Protein AF-A0A7X8BST2-F1 (afdb_monomer_lite)

pLDDT: mean 76.61, std 16.01, range [47.25, 97.75]

Sequence (90 aa):
MKATVGFFMLVCMLTFAAGCGATRSSGEGRTADKIIGLWEVKAIHNSNESGYMETSPGMFKMIFPNGMFINFISTDEGAIITVDGTYKLK

Structure (mmCIF, N/CA/C/O backbone):
data_AF-A0A7X8BST2-F1
#
_entry.id   AF-A0A7X8BST2-F1
#
loop_
_atom_site.group_PDB
_atom_site.id
_atom_site.type_symbol
_atom_site.label_atom_id
_atom_site.label_alt_id
_atom_site.label_comp_id
_atom_site.label_asym_id
_atom_site.label_entity_id
_atom_site.label_seq_id
_atom_site.pdbx_PDB_ins_code
_atom_site.Cartn_x
_atom_site.Cartn_y
_atom_site.Cartn_z
_atom_site.occupancy
_atom_site.B_iso_or_equiv
_atom_site.auth_seq_id
_atom_site.auth_comp_id
_atom_site.auth_asym_id
_atom_site.auth_atom_id
_atom_site.pdbx_PDB_model_num
ATOM 1 N N . MET A 1 1 ? -46.116 -16.039 39.954 1.00 55.81 1 MET A N 1
ATOM 2 C CA . MET A 1 1 ? -46.096 -15.943 38.474 1.00 55.81 1 MET A CA 1
ATOM 3 C C . MET A 1 1 ? -46.145 -14.505 37.943 1.00 55.81 1 MET A C 1
ATOM 5 O O . MET A 1 1 ? -45.474 -14.242 36.962 1.00 55.81 1 MET A O 1
ATOM 9 N N . LYS A 1 2 ? -46.854 -13.547 38.569 1.00 55.12 2 LYS A N 1
ATOM 10 C CA . LYS A 1 2 ? -46.855 -12.137 38.107 1.00 55.12 2 LYS A CA 1
ATOM 11 C C . LYS A 1 2 ? -45.514 -11.403 38.315 1.00 55.12 2 LYS A C 1
ATOM 13 O O . LYS A 1 2 ? -45.094 -10.648 37.450 1.00 55.12 2 LYS A O 1
ATOM 18 N N . ALA A 1 3 ? -44.811 -11.677 39.419 1.00 63.28 3 ALA A N 1
ATOM 19 C CA . ALA A 1 3 ? -43.522 -11.043 39.726 1.00 63.28 3 ALA A CA 1
ATOM 20 C C . ALA A 1 3 ? -42.363 -11.528 38.830 1.00 63.28 3 ALA A C 1
ATOM 22 O O . ALA A 1 3 ? -41.482 -10.750 38.481 1.00 63.28 3 ALA A O 1
ATOM 23 N N . THR A 1 4 ? -42.384 -12.797 38.406 1.00 68.75 4 THR A N 1
ATOM 24 C CA . THR A 1 4 ? -41.343 -13.388 37.549 1.00 68.75 4 THR A CA 1
ATOM 25 C C . THR A 1 4 ? -41.358 -12.830 36.127 1.00 68.75 4 THR A C 1
ATOM 27 O O . THR A 1 4 ? -40.298 -12.663 35.533 1.00 68.75 4 THR A O 1
ATOM 30 N N . VAL A 1 5 ? -42.536 -12.476 35.602 1.00 73.56 5 VAL A N 1
ATOM 31 C CA . VAL A 1 5 ? -42.671 -11.833 34.282 1.00 73.56 5 VAL A CA 1
ATOM 32 C C . VAL A 1 5 ? -42.125 -10.403 34.306 1.00 73.56 5 VAL A C 1
ATOM 34 O O . VAL A 1 5 ? -41.410 -10.004 33.390 1.00 73.56 5 VAL A O 1
ATOM 37 N N . GLY A 1 6 ? -42.396 -9.651 35.380 1.00 74.56 6 GLY A N 1
ATOM 38 C CA . GLY A 1 6 ? -41.859 -8.296 35.550 1.00 74.56 6 GLY A CA 1
ATOM 39 C C . GLY A 1 6 ? -40.333 -8.276 35.655 1.00 74.56 6 GLY A C 1
ATOM 40 O O . GLY A 1 6 ? -39.682 -7.441 35.033 1.00 74.56 6 GLY A O 1
ATOM 41 N N . PHE A 1 7 ? -39.759 -9.243 36.375 1.00 78.50 7 PHE A N 1
ATOM 42 C CA . PHE A 1 7 ? -38.309 -9.387 36.498 1.00 78.50 7 PHE A CA 1
ATOM 43 C C . PHE A 1 7 ? -37.637 -9.685 35.148 1.00 78.50 7 PHE A C 1
ATOM 45 O O . PHE A 1 7 ? -36.640 -9.054 34.804 1.00 78.50 7 PHE A O 1
ATOM 52 N N . PHE A 1 8 ? -38.217 -10.581 34.343 1.00 79.50 8 PHE A N 1
ATOM 53 C CA . PHE A 1 8 ? -37.692 -10.892 33.010 1.00 79.50 8 PHE A CA 1
ATOM 54 C C . PHE A 1 8 ? -37.750 -9.694 32.054 1.00 79.50 8 PHE A C 1
ATOM 56 O O . PHE A 1 8 ? -36.787 -9.445 31.330 1.00 79.50 8 PHE A O 1
ATOM 63 N N . MET A 1 9 ? -38.833 -8.910 32.084 1.00 79.88 9 MET A N 1
ATOM 64 C CA . MET A 1 9 ? -38.912 -7.675 31.295 1.00 79.88 9 MET A CA 1
ATOM 65 C C . MET A 1 9 ? -37.840 -6.658 31.702 1.00 79.88 9 MET A C 1
ATOM 67 O O . MET A 1 9 ? -37.220 -6.052 30.830 1.00 79.88 9 MET A O 1
ATOM 71 N N . LEU A 1 10 ? -37.595 -6.492 33.004 1.00 80.62 10 LEU A N 1
ATOM 72 C CA . LEU A 1 10 ? -36.595 -5.551 33.512 1.00 80.62 10 LEU A CA 1
ATOM 73 C C . LEU A 1 10 ? -35.179 -5.919 33.036 1.00 80.62 10 LEU A C 1
ATOM 75 O O . LEU A 1 10 ? -34.430 -5.054 32.585 1.00 80.62 10 LEU A O 1
ATOM 79 N N . VAL A 1 11 ? -34.830 -7.208 33.080 1.00 80.94 11 VAL A N 1
ATOM 80 C CA . VAL A 1 11 ? -33.527 -7.712 32.611 1.00 80.94 11 VAL A CA 1
ATOM 81 C C . VAL A 1 11 ? -33.372 -7.536 31.093 1.00 80.94 11 VAL A C 1
ATOM 83 O O . VAL A 1 11 ? -32.307 -7.121 30.626 1.00 80.94 11 VAL A O 1
ATOM 86 N N . CYS A 1 12 ? -34.432 -7.762 30.312 1.00 77.06 12 CYS A N 1
ATOM 87 C CA . CYS A 1 12 ? -34.422 -7.492 28.869 1.00 77.06 12 CYS A CA 1
ATOM 88 C C . CYS A 1 12 ? -34.237 -6.000 28.548 1.00 77.06 12 CYS A C 1
ATOM 90 O O . CYS A 1 12 ? -33.498 -5.660 27.627 1.00 77.06 12 CYS A O 1
ATOM 92 N N . MET A 1 13 ? -34.850 -5.092 29.314 1.00 76.62 13 MET A N 1
ATOM 93 C CA . MET A 1 13 ? -34.656 -3.649 29.107 1.00 76.62 13 MET A CA 1
ATOM 94 C C . MET A 1 13 ? -33.237 -3.196 29.470 1.00 76.62 13 MET A C 1
ATOM 96 O O . MET A 1 13 ? -32.651 -2.385 28.755 1.00 76.62 13 MET A O 1
ATOM 100 N N . LEU A 1 14 ? -32.655 -3.746 30.540 1.00 75.81 14 LEU A N 1
ATOM 101 C CA . LEU A 1 14 ? -31.280 -3.440 30.948 1.00 75.81 14 LEU A CA 1
ATOM 102 C C . LEU A 1 14 ? -30.248 -3.926 29.922 1.00 75.81 14 LEU A C 1
ATOM 104 O O . LEU A 1 14 ? -29.293 -3.210 29.626 1.00 75.81 14 LEU A O 1
ATOM 108 N N . THR A 1 15 ? -30.453 -5.107 29.337 1.00 68.81 15 THR A N 1
ATOM 109 C CA . THR A 1 15 ? -29.565 -5.646 28.291 1.00 68.81 15 THR A CA 1
ATOM 110 C C . THR A 1 15 ? -29.693 -4.889 26.967 1.00 68.81 15 THR A C 1
ATOM 112 O O . THR A 1 15 ? -28.679 -4.663 26.309 1.00 68.81 15 THR A O 1
ATOM 115 N N . PHE A 1 16 ? -30.884 -4.392 26.614 1.00 64.62 16 PHE A N 1
ATOM 116 C CA . PHE A 1 16 ? -31.057 -3.483 25.472 1.00 64.62 16 PHE A CA 1
ATOM 117 C C . PHE A 1 16 ? -30.398 -2.113 25.693 1.00 64.62 16 PHE A C 1
ATOM 119 O O . PHE A 1 16 ? -29.809 -1.561 24.765 1.00 64.62 16 PHE A O 1
ATOM 126 N N . ALA A 1 17 ? -30.454 -1.570 26.914 1.00 64.94 17 ALA A N 1
ATOM 127 C CA . ALA A 1 17 ? -29.823 -0.291 27.241 1.00 64.94 17 ALA A CA 1
ATOM 128 C C . ALA A 1 17 ? -28.286 -0.387 27.302 1.00 64.94 17 ALA A C 1
ATOM 130 O O . ALA A 1 17 ? -27.596 0.528 26.855 1.00 64.94 17 ALA A O 1
ATOM 131 N N . ALA A 1 18 ? -27.743 -1.500 27.806 1.00 62.88 18 ALA A N 1
ATOM 132 C CA . ALA A 1 18 ? -26.299 -1.739 27.873 1.00 62.88 18 ALA A CA 1
ATOM 133 C C . ALA A 1 18 ? -25.691 -2.228 26.540 1.00 62.88 18 ALA A C 1
ATOM 135 O O . ALA A 1 18 ? -24.488 -2.092 26.328 1.00 62.88 18 ALA A O 1
ATOM 136 N N . GLY A 1 19 ? -26.508 -2.778 25.632 1.00 54.47 19 GLY A N 1
ATOM 137 C CA . GLY A 1 19 ? -26.081 -3.315 24.334 1.00 54.47 19 GLY A CA 1
ATOM 138 C C . GLY A 1 19 ? -25.878 -2.276 23.226 1.00 54.47 19 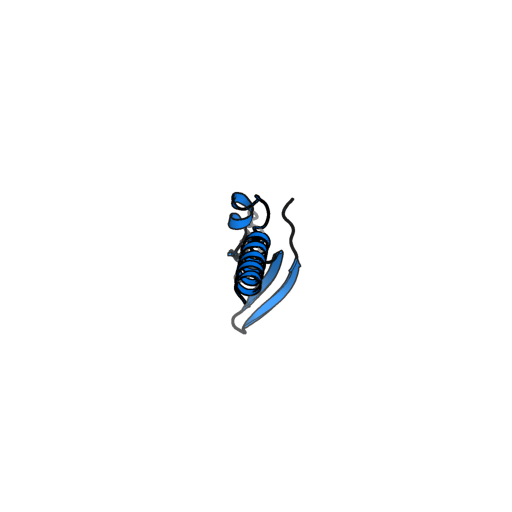GLY A C 1
ATOM 139 O O . GLY A 1 19 ? -25.278 -2.587 22.202 1.00 54.47 19 GLY A O 1
ATOM 140 N N . CYS A 1 20 ? -26.295 -1.023 23.429 1.00 58.28 20 CYS A N 1
ATOM 141 C CA . CYS A 1 20 ? -26.019 0.087 22.507 1.00 58.28 20 CYS A CA 1
ATOM 142 C C . CYS A 1 20 ? -24.624 0.701 22.723 1.00 58.28 20 CYS A C 1
ATOM 144 O O . CYS A 1 20 ? -24.417 1.900 22.539 1.00 58.28 20 CYS A O 1
ATOM 146 N N . GLY A 1 21 ? -23.634 -0.120 23.068 1.00 54.56 21 GLY A N 1
ATOM 147 C CA . GLY A 1 21 ? -22.228 0.196 22.854 1.00 54.56 21 GLY A CA 1
ATOM 148 C C . GLY A 1 21 ? -21.914 0.077 21.369 1.00 54.56 21 GLY A C 1
ATOM 149 O O . GLY A 1 21 ? -21.169 -0.809 20.963 1.00 54.56 21 GLY A O 1
ATOM 150 N N . ALA A 1 22 ? -22.514 0.936 20.540 1.00 51.47 22 ALA A N 1
ATOM 151 C CA . ALA A 1 22 ? -22.036 1.119 19.185 1.00 51.47 22 ALA A CA 1
ATOM 152 C C . ALA A 1 22 ? -20.560 1.497 19.309 1.00 51.47 22 ALA A C 1
ATOM 154 O O . ALA A 1 22 ? -20.237 2.569 19.826 1.00 51.47 22 ALA A O 1
ATOM 155 N N . THR A 1 23 ? -19.672 0.611 18.865 1.00 57.09 23 THR A N 1
ATOM 156 C CA . THR A 1 23 ? -18.265 0.909 18.622 1.00 57.09 23 THR A CA 1
ATOM 157 C C . THR A 1 23 ? -18.211 1.936 17.492 1.00 57.09 23 THR A C 1
ATOM 159 O O . THR A 1 23 ? -17.861 1.639 16.357 1.00 57.09 23 THR A O 1
ATOM 162 N N . ARG A 1 24 ? -18.648 3.166 17.759 1.00 52.34 24 ARG A N 1
ATOM 163 C CA . ARG A 1 24 ? -18.362 4.298 16.898 1.00 52.34 24 ARG A CA 1
ATOM 164 C C . ARG A 1 24 ? -16.939 4.672 17.236 1.00 52.34 24 ARG A C 1
ATOM 166 O O . ARG A 1 24 ? -16.688 5.314 18.254 1.00 52.34 24 ARG A O 1
ATOM 173 N N . SER A 1 25 ? -16.029 4.192 16.393 1.00 54.09 25 SER A N 1
ATOM 174 C CA . SER A 1 25 ? -14.682 4.727 16.278 1.00 54.09 25 SER A CA 1
ATOM 175 C C . SER A 1 25 ? -14.777 6.246 16.388 1.00 54.09 25 SER A C 1
ATOM 177 O O . SER A 1 25 ? -15.478 6.903 15.614 1.00 54.09 25 SER 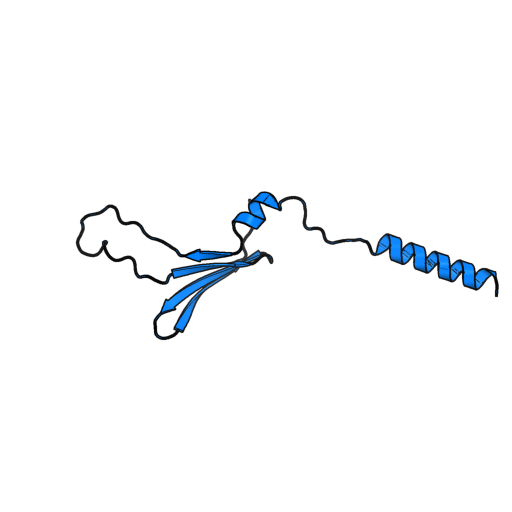A O 1
ATOM 179 N N . SER A 1 26 ? -14.152 6.762 17.433 1.00 48.53 26 SER A N 1
ATOM 180 C CA . SER A 1 26 ? -13.934 8.170 17.716 1.00 48.53 26 SER A CA 1
ATOM 181 C C . SER A 1 26 ? -13.780 9.006 16.442 1.00 48.53 26 SER A C 1
ATOM 183 O O . SER A 1 26 ? -12.832 8.814 15.696 1.00 48.53 26 SER A O 1
ATOM 185 N N . GLY A 1 27 ? -14.727 9.915 16.200 1.00 47.25 27 GLY A N 1
ATOM 186 C CA . GLY A 1 27 ? -14.498 11.341 15.916 1.00 47.25 27 GLY A CA 1
ATOM 187 C C . GLY A 1 27 ? -13.476 11.833 14.872 1.00 47.25 27 GLY A C 1
ATOM 188 O O . GLY A 1 27 ? -13.332 13.045 14.774 1.00 47.25 27 GLY A O 1
ATOM 189 N N . GLU A 1 28 ? -12.805 10.994 14.081 1.00 52.75 28 GLU A N 1
ATOM 190 C CA . GLU A 1 28 ? -11.749 11.395 13.119 1.00 52.75 28 GLU A CA 1
ATOM 191 C C . GLU A 1 28 ? -12.168 11.236 11.638 1.00 52.75 28 GLU A C 1
ATOM 193 O O . GLU A 1 28 ? -11.352 11.317 10.719 1.00 52.75 28 GLU A O 1
ATOM 198 N N . GLY A 1 29 ? -13.464 11.018 11.383 1.00 51.78 29 GLY A N 1
ATOM 199 C CA . GLY A 1 29 ? -13.975 10.506 10.101 1.00 51.78 29 GLY A CA 1
ATOM 200 C C . GLY A 1 29 ? -13.650 11.343 8.860 1.00 51.78 29 GLY A C 1
ATOM 201 O O . GLY A 1 29 ? -13.381 10.797 7.803 1.00 51.78 29 GLY A O 1
ATOM 202 N N . ARG A 1 30 ? -13.565 12.675 8.943 1.00 55.69 30 ARG A N 1
ATOM 203 C CA . ARG A 1 30 ? -13.418 13.491 7.718 1.00 55.69 30 ARG A CA 1
ATOM 204 C C . ARG A 1 30 ? -12.045 13.440 7.051 1.00 55.69 30 ARG A C 1
ATOM 206 O O . ARG A 1 30 ? -11.961 13.713 5.855 1.00 55.69 30 ARG A O 1
ATOM 213 N N . THR A 1 31 ? -10.985 13.155 7.801 1.00 57.72 31 THR A N 1
ATOM 214 C CA . THR A 1 31 ? -9.623 13.046 7.250 1.00 57.72 31 THR A CA 1
ATOM 215 C C . THR A 1 31 ? -9.249 11.587 7.034 1.00 57.72 31 THR A C 1
ATOM 217 O O . THR A 1 31 ? -8.602 11.275 6.037 1.00 57.72 31 THR A O 1
ATOM 220 N N . ALA A 1 32 ? -9.719 10.690 7.907 1.00 60.34 32 ALA A N 1
ATOM 221 C CA . ALA A 1 32 ? -9.529 9.255 7.746 1.00 60.34 32 ALA A CA 1
ATOM 222 C C . ALA A 1 32 ? -10.185 8.720 6.468 1.00 60.34 32 ALA A C 1
ATOM 224 O O . ALA A 1 32 ? -9.537 7.992 5.716 1.00 60.34 32 ALA A O 1
ATOM 225 N N . ASP A 1 33 ? -11.400 9.178 6.156 1.00 65.94 33 ASP A N 1
ATOM 226 C CA . ASP A 1 33 ? -12.114 8.767 4.943 1.00 65.94 33 ASP A CA 1
ATOM 227 C C . ASP A 1 33 ? -11.398 9.203 3.656 1.00 65.94 33 ASP A C 1
ATOM 229 O O . ASP A 1 33 ? -11.579 8.587 2.611 1.00 65.94 33 ASP A O 1
ATOM 233 N N . LYS A 1 34 ? -10.554 10.245 3.708 1.00 80.06 34 LYS A N 1
ATOM 234 C CA . LYS A 1 34 ? -9.870 10.772 2.516 1.00 80.06 34 LYS A CA 1
ATOM 235 C C . LYS A 1 34 ? -8.696 9.922 2.049 1.00 80.06 34 LYS A C 1
ATOM 237 O O . LYS A 1 34 ? -8.337 10.020 0.881 1.00 80.06 34 LYS A O 1
ATOM 242 N N . ILE A 1 35 ? -8.059 9.159 2.939 1.00 89.31 35 ILE A N 1
ATOM 243 C CA . ILE A 1 35 ? -6.883 8.358 2.567 1.00 89.31 35 ILE A CA 1
ATOM 244 C C . ILE A 1 35 ? -7.248 6.927 2.172 1.00 89.31 35 ILE A C 1
ATOM 246 O O . ILE A 1 35 ? -6.467 6.273 1.486 1.00 89.31 35 ILE A O 1
ATOM 250 N N . ILE A 1 36 ? -8.417 6.439 2.588 1.00 93.50 36 ILE A N 1
ATOM 251 C CA . ILE A 1 36 ? -8.881 5.082 2.292 1.00 93.50 36 ILE A CA 1
ATOM 252 C C . ILE A 1 36 ? -9.150 4.959 0.790 1.00 93.50 36 ILE A C 1
ATOM 254 O O . ILE A 1 36 ? -9.832 5.797 0.203 1.00 93.50 36 ILE A O 1
ATOM 258 N N . GLY A 1 37 ? -8.633 3.899 0.169 1.00 94.75 37 GLY A N 1
ATOM 259 C CA . GLY A 1 37 ? -8.827 3.644 -1.256 1.00 94.75 37 GLY A CA 1
ATOM 260 C C . GLY A 1 37 ? -7.584 3.134 -1.973 1.00 94.75 37 GLY A C 1
ATOM 261 O O . GLY A 1 37 ? -6.573 2.792 -1.356 1.00 94.75 37 GLY A O 1
ATOM 262 N N . LEU A 1 38 ? -7.698 3.064 -3.299 1.00 95.06 38 LEU A N 1
ATOM 263 C CA . LEU A 1 38 ? -6.623 2.693 -4.210 1.00 95.06 38 LEU A CA 1
ATOM 264 C C . LEU A 1 38 ? -5.940 3.956 -4.735 1.00 95.06 38 LEU A C 1
ATOM 266 O O . LEU A 1 38 ? -6.580 4.825 -5.323 1.00 95.06 38 LEU A O 1
ATOM 270 N N . TRP A 1 39 ? -4.631 4.015 -4.552 1.00 93.88 39 TRP A N 1
ATOM 271 C CA . TRP A 1 39 ? -3.766 5.085 -5.015 1.00 93.88 39 TRP A CA 1
ATOM 272 C C . TRP A 1 39 ? -2.819 4.542 -6.070 1.00 93.88 39 TRP A C 1
ATOM 274 O O . TRP A 1 39 ? -2.150 3.536 -5.841 1.00 93.88 39 TRP A O 1
ATOM 284 N N . GLU A 1 40 ? -2.726 5.229 -7.201 1.00 91.25 40 GLU A N 1
ATOM 285 C CA . GLU A 1 40 ? -1.666 4.998 -8.175 1.00 91.25 40 GLU A CA 1
ATOM 286 C C . GLU A 1 40 ? -0.485 5.920 -7.860 1.00 91.25 40 GLU A C 1
ATOM 288 O O . GLU A 1 40 ? -0.649 7.132 -7.693 1.00 91.25 40 GLU A O 1
ATOM 293 N N . VAL A 1 41 ? 0.714 5.352 -7.768 1.00 86.56 41 VAL A N 1
ATOM 294 C CA . VAL A 1 41 ? 1.934 6.124 -7.536 1.00 86.56 41 VAL A CA 1
ATOM 295 C C . VAL A 1 41 ? 2.406 6.704 -8.866 1.00 86.56 41 VAL A C 1
ATOM 297 O O . VAL A 1 41 ? 2.737 5.972 -9.796 1.00 86.56 41 VAL A O 1
ATOM 300 N N . LYS A 1 42 ? 2.469 8.035 -8.953 1.00 80.75 42 LYS A N 1
ATOM 301 C CA . LYS A 1 42 ? 3.045 8.755 -10.095 1.00 80.75 42 LYS A CA 1
ATOM 302 C C . LYS A 1 42 ? 4.383 9.366 -9.683 1.00 80.75 42 LYS A C 1
ATOM 304 O O . LYS A 1 42 ? 4.419 10.197 -8.780 1.00 80.75 42 LYS A O 1
ATOM 309 N N . ALA A 1 43 ? 5.469 8.993 -10.356 1.00 72.00 43 ALA A N 1
ATOM 310 C CA . ALA A 1 43 ? 6.710 9.763 -10.312 1.00 72.00 43 ALA A CA 1
ATOM 311 C C . ALA A 1 43 ? 6.710 10.752 -11.482 1.00 72.00 43 ALA A C 1
ATOM 313 O O . ALA A 1 43 ? 6.470 10.356 -12.624 1.00 72.00 43 ALA A O 1
ATOM 314 N N . ILE A 1 44 ? 6.944 12.029 -11.183 1.00 68.88 44 ILE A N 1
ATOM 315 C CA . ILE A 1 44 ? 7.121 13.091 -12.175 1.00 68.88 44 ILE A CA 1
ATOM 316 C C . ILE A 1 44 ? 8.597 13.467 -12.135 1.00 68.88 44 ILE A C 1
ATOM 318 O O . ILE A 1 44 ? 9.076 14.006 -11.137 1.00 68.88 44 ILE A O 1
ATOM 322 N N . HIS A 1 45 ? 9.318 13.162 -13.207 1.00 67.06 45 HIS A N 1
ATOM 323 C CA . HIS A 1 45 ? 10.724 13.510 -13.337 1.00 67.06 45 HIS A CA 1
ATOM 324 C C . HIS A 1 45 ? 10.839 14.849 -14.067 1.00 67.06 45 HIS A C 1
ATOM 326 O O . HIS A 1 45 ? 10.354 14.996 -15.183 1.00 67.06 45 HIS A O 1
ATOM 332 N N . ASN A 1 46 ? 11.474 15.831 -13.425 1.00 67.81 46 ASN A N 1
ATOM 333 C CA . ASN A 1 46 ? 11.735 17.154 -14.008 1.00 67.81 46 ASN A CA 1
ATOM 334 C C . ASN A 1 46 ? 13.164 17.270 -14.579 1.00 67.81 46 ASN A C 1
ATOM 336 O O . ASN A 1 46 ? 13.641 18.378 -14.816 1.00 67.81 46 ASN A O 1
ATOM 340 N N . SER A 1 47 ? 13.875 16.150 -14.754 1.00 66.94 47 SER A N 1
ATOM 341 C CA . SER A 1 47 ? 15.217 16.113 -15.341 1.00 66.94 47 SER A CA 1
ATOM 342 C C . SER A 1 47 ? 15.161 15.640 -16.796 1.00 66.94 47 SER A C 1
ATOM 344 O O . SER A 1 47 ? 14.425 14.721 -17.143 1.00 66.94 47 SER A O 1
ATOM 346 N N . ASN A 1 48 ? 15.981 16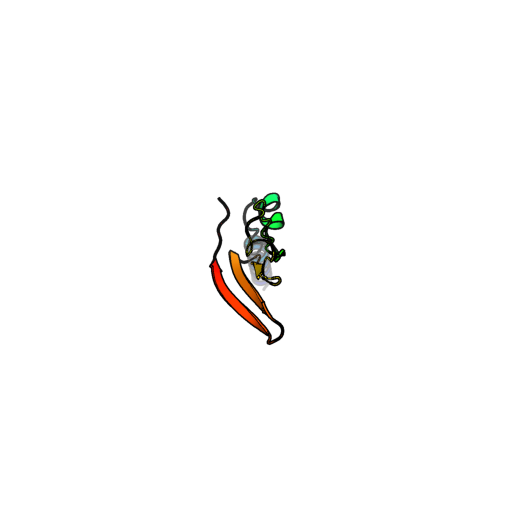.256 -17.652 1.00 67.94 48 ASN A N 1
ATOM 347 C CA . ASN A 1 48 ? 16.174 15.848 -19.051 1.00 67.94 48 ASN A CA 1
ATOM 348 C C . ASN A 1 48 ? 17.281 14.788 -19.206 1.00 67.94 48 ASN A C 1
ATOM 350 O O . ASN A 1 48 ? 17.833 14.610 -20.291 1.00 67.94 48 ASN A O 1
ATOM 354 N N . GLU A 1 49 ? 17.652 14.117 -18.116 1.00 70.19 49 GLU A N 1
ATOM 355 C CA . GLU A 1 49 ? 18.676 13.076 -18.130 1.00 70.19 49 GLU A CA 1
ATOM 356 C C . GLU A 1 49 ? 18.123 11.797 -18.771 1.00 70.19 49 GLU A C 1
ATOM 358 O O . GLU A 1 49 ? 17.028 11.328 -18.442 1.00 70.19 49 GLU A O 1
ATOM 363 N N . SER A 1 50 ? 18.883 11.218 -19.704 1.00 58.75 50 SER A N 1
ATOM 364 C CA . SER A 1 50 ? 18.503 9.980 -20.384 1.00 58.75 50 SER A CA 1
ATOM 365 C C . SER A 1 50 ? 18.368 8.840 -19.369 1.00 58.75 50 SER A C 1
ATOM 367 O O . SER A 1 50 ? 19.354 8.465 -18.737 1.00 58.75 50 SER A O 1
ATOM 369 N N . GLY A 1 51 ? 17.156 8.300 -19.223 1.00 60.50 51 GLY A N 1
ATOM 370 C CA . GLY A 1 51 ? 16.829 7.217 -18.283 1.00 60.50 51 GLY A CA 1
ATOM 371 C C . GLY A 1 51 ? 15.803 7.586 -17.206 1.00 60.50 51 GLY A C 1
ATOM 372 O O . GLY A 1 51 ? 15.241 6.687 -16.593 1.00 60.50 51 GLY A O 1
ATOM 373 N N . TYR A 1 52 ? 15.501 8.876 -17.012 1.00 56.44 52 TYR A N 1
ATOM 374 C CA . TYR A 1 52 ? 14.506 9.338 -16.030 1.00 56.44 52 TYR A CA 1
ATOM 375 C C . TYR A 1 52 ? 13.116 9.616 -16.622 1.00 56.44 52 TYR A C 1
ATOM 377 O O . TYR A 1 52 ? 12.186 9.928 -15.889 1.00 56.44 52 TYR A O 1
ATOM 385 N N . MET A 1 53 ? 12.936 9.516 -17.941 1.00 51.69 53 MET A N 1
ATOM 386 C CA . MET A 1 53 ? 11.661 9.877 -18.578 1.00 51.69 53 MET A CA 1
ATOM 387 C C . MET A 1 53 ? 10.583 8.785 -18.512 1.00 51.69 53 MET A C 1
ATOM 389 O O . MET A 1 53 ? 9.419 9.081 -18.766 1.00 51.69 53 MET A O 1
ATOM 393 N N . GLU A 1 54 ? 10.925 7.556 -18.120 1.00 56.47 54 GLU A N 1
ATOM 394 C CA . GLU A 1 54 ? 9.959 6.462 -17.996 1.00 56.47 54 GLU A CA 1
ATOM 395 C C . GLU A 1 54 ? 9.791 6.042 -16.538 1.00 56.47 54 GLU A C 1
ATOM 397 O O . GLU A 1 54 ? 10.563 5.270 -15.973 1.00 56.47 54 GLU A O 1
ATOM 402 N N . THR A 1 55 ? 8.738 6.554 -15.906 1.00 56.19 55 THR A N 1
ATOM 403 C CA . THR A 1 55 ? 8.237 5.964 -14.668 1.00 56.19 55 THR A CA 1
ATOM 404 C C . THR A 1 55 ? 7.615 4.620 -15.020 1.00 56.19 55 THR A C 1
ATOM 406 O O . THR A 1 55 ? 6.662 4.597 -15.795 1.00 56.19 55 THR A O 1
ATOM 409 N N . SER A 1 56 ? 8.118 3.518 -14.454 1.00 58.53 56 SER A N 1
ATOM 410 C CA . SER A 1 56 ? 7.502 2.200 -14.652 1.00 58.53 56 SER A CA 1
ATOM 411 C C . SER A 1 56 ? 6.027 2.256 -14.214 1.00 58.53 56 SER A C 1
ATOM 413 O O . SER A 1 56 ? 5.759 2.520 -13.034 1.00 58.53 56 SER A O 1
ATOM 415 N N . PRO A 1 57 ? 5.058 2.106 -15.137 1.00 67.06 57 PRO A N 1
ATOM 416 C CA . PRO A 1 57 ? 3.647 2.128 -14.791 1.00 67.06 57 PRO A CA 1
ATOM 417 C C . PRO A 1 57 ? 3.306 0.911 -13.923 1.00 67.06 57 PRO A C 1
ATOM 419 O O . PRO A 1 57 ? 3.888 -0.159 -14.070 1.00 67.06 57 PRO A O 1
ATOM 422 N N . GLY A 1 58 ? 2.346 1.076 -13.010 1.00 80.44 58 GLY A N 1
ATOM 423 C CA . GLY A 1 58 ? 1.761 -0.053 -12.285 1.00 80.44 58 GLY A CA 1
ATOM 424 C C . GLY A 1 58 ? 2.103 -0.162 -10.802 1.00 80.44 58 GLY A C 1
AT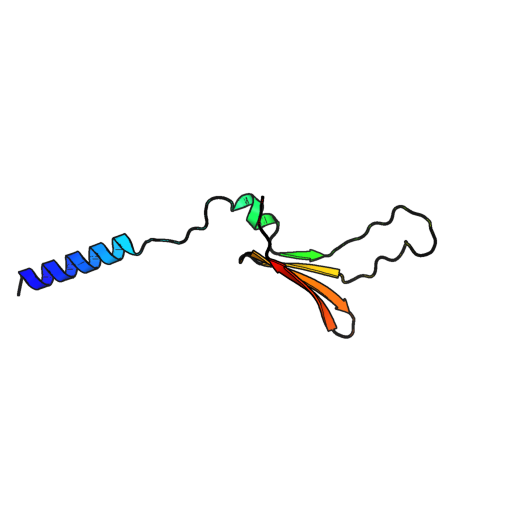OM 425 O O . GLY A 1 58 ? 1.785 -1.187 -10.216 1.00 80.44 58 GLY A O 1
ATOM 426 N N . MET A 1 59 ? 2.702 0.845 -10.155 1.00 90.44 59 MET A N 1
ATOM 427 C CA . MET A 1 59 ? 2.833 0.839 -8.691 1.00 90.44 59 MET A CA 1
ATOM 428 C C . MET A 1 59 ? 1.591 1.428 -8.016 1.00 90.44 59 MET A C 1
ATOM 430 O O . MET A 1 59 ? 1.189 2.561 -8.287 1.00 90.44 59 MET A O 1
ATOM 434 N N . PHE A 1 60 ? 1.023 0.678 -7.077 1.00 93.94 60 PHE A N 1
ATOM 435 C CA . PHE A 1 60 ? -0.198 1.033 -6.371 1.00 93.94 60 PHE A CA 1
ATOM 436 C C . PHE A 1 60 ? -0.040 0.909 -4.858 1.00 93.94 60 PHE A C 1
ATOM 438 O O . PHE A 1 60 ? 0.740 0.099 -4.353 1.00 93.94 60 PHE A O 1
ATOM 445 N N . LYS A 1 61 ? -0.838 1.690 -4.129 1.00 95.88 61 LYS A N 1
ATOM 446 C CA . LYS A 1 61 ? -1.051 1.559 -2.688 1.00 95.88 61 LYS A CA 1
ATOM 447 C C . LYS A 1 61 ? -2.543 1.423 -2.414 1.00 95.88 61 LYS A C 1
ATOM 449 O O . LYS A 1 61 ? -3.325 2.269 -2.832 1.00 95.88 61 LYS A O 1
ATOM 454 N N . MET A 1 62 ? -2.933 0.401 -1.668 1.00 96.31 62 MET A N 1
ATOM 455 C CA . MET A 1 62 ? -4.298 0.238 -1.177 1.00 96.31 62 MET A CA 1
ATOM 456 C C . MET A 1 62 ? -4.327 0.475 0.330 1.00 96.31 62 MET A C 1
ATOM 458 O O . MET A 1 62 ? -3.555 -0.137 1.068 1.00 96.31 62 MET A O 1
ATOM 462 N N . ILE A 1 63 ? -5.199 1.376 0.777 1.00 96.25 63 ILE A N 1
ATOM 463 C CA . ILE A 1 63 ? -5.392 1.736 2.187 1.00 96.25 63 ILE A CA 1
ATOM 464 C C . ILE A 1 63 ? -6.769 1.236 2.618 1.00 96.25 63 ILE A C 1
ATOM 466 O O . ILE A 1 63 ? -7.781 1.614 2.023 1.00 96.25 63 ILE A O 1
ATOM 470 N N . PHE A 1 64 ? -6.805 0.391 3.646 1.00 94.56 64 PHE A N 1
ATOM 471 C CA . PHE A 1 64 ? -8.018 -0.254 4.142 1.00 94.56 64 PHE A CA 1
ATOM 472 C C . PHE A 1 64 ? -8.581 0.469 5.372 1.00 94.56 64 PHE A C 1
ATOM 474 O O . PHE A 1 64 ? -7.814 0.943 6.207 1.00 94.56 64 PHE A O 1
ATOM 481 N N . PRO A 1 65 ? -9.910 0.474 5.577 1.00 91.19 65 PRO A N 1
ATOM 482 C CA . PRO A 1 65 ? -10.535 1.134 6.729 1.00 91.19 65 PRO A CA 1
ATOM 483 C C . PRO A 1 65 ? -10.152 0.521 8.087 1.00 91.19 65 PRO A C 1
ATOM 485 O O . PRO A 1 65 ? -10.364 1.139 9.124 1.00 91.19 65 PRO A O 1
ATOM 488 N N . ASN A 1 66 ? -9.593 -0.692 8.106 1.00 90.94 66 ASN A N 1
ATOM 489 C CA . ASN A 1 66 ? -9.204 -1.405 9.324 1.00 90.94 66 ASN A CA 1
ATOM 490 C C . ASN A 1 66 ? -7.783 -1.064 9.818 1.00 90.94 66 ASN A C 1
ATOM 492 O O . ASN A 1 66 ? -7.255 -1.773 10.672 1.00 90.94 66 ASN A O 1
ATOM 496 N N . GLY A 1 67 ? -7.151 -0.017 9.281 1.00 91.88 67 GLY A N 1
ATOM 497 C CA . GLY A 1 67 ? -5.801 0.385 9.680 1.00 91.88 67 GLY A CA 1
ATOM 498 C C . GLY A 1 67 ? -4.680 -0.390 8.984 1.00 91.88 67 GLY A C 1
ATOM 499 O O . GLY A 1 67 ? -3.528 -0.267 9.391 1.00 91.88 67 GLY A O 1
ATOM 500 N N . MET A 1 68 ? -4.984 -1.177 7.947 1.00 96.06 68 MET A N 1
ATOM 501 C CA . MET A 1 68 ? -3.987 -1.879 7.130 1.00 96.06 68 MET A CA 1
ATOM 502 C C . MET A 1 68 ? -3.719 -1.157 5.807 1.00 96.06 68 MET A C 1
ATOM 504 O O . MET A 1 68 ? -4.560 -0.406 5.307 1.00 96.06 68 MET A O 1
ATOM 508 N N . PHE A 1 69 ? -2.571 -1.430 5.195 1.00 97.12 69 PHE A N 1
ATOM 509 C CA . PHE A 1 69 ? -2.287 -1.045 3.815 1.00 97.12 69 PHE A CA 1
ATOM 510 C C . PHE A 1 69 ? -1.447 -2.108 3.099 1.00 97.12 69 PHE A C 1
ATOM 512 O O . PHE A 1 69 ? -0.739 -2.884 3.740 1.00 97.12 69 PHE A O 1
ATOM 519 N N . ILE A 1 70 ? -1.489 -2.090 1.767 1.00 97.75 70 ILE A N 1
ATOM 520 C CA . ILE A 1 70 ? -0.555 -2.827 0.908 1.00 97.75 70 ILE A CA 1
ATOM 521 C C . ILE A 1 70 ? 0.009 -1.907 -0.172 1.00 97.75 70 ILE A C 1
ATOM 523 O O . ILE A 1 70 ? -0.691 -1.019 -0.663 1.00 97.75 70 ILE A O 1
ATOM 527 N N . ASN A 1 71 ? 1.257 -2.136 -0.560 1.00 96.31 71 ASN A N 1
ATOM 528 C CA . ASN A 1 71 ? 1.821 -1.666 -1.815 1.00 96.31 71 ASN A CA 1
ATOM 529 C C . ASN A 1 71 ? 1.984 -2.865 -2.740 1.00 96.31 71 ASN A C 1
ATOM 531 O O . ASN A 1 71 ? 2.421 -3.934 -2.309 1.00 96.31 71 ASN A O 1
ATOM 535 N N . PHE A 1 72 ? 1.682 -2.679 -4.012 1.00 94.94 72 PHE A N 1
ATOM 536 C CA . PHE A 1 72 ? 1.883 -3.717 -5.008 1.00 94.94 72 PHE A CA 1
ATOM 537 C C . PHE A 1 72 ? 2.260 -3.108 -6.349 1.00 94.94 72 PHE A C 1
ATOM 539 O O . PHE A 1 72 ? 2.006 -1.931 -6.609 1.00 94.94 72 PHE A O 1
ATOM 546 N N . ILE A 1 73 ? 2.890 -3.922 -7.185 1.00 92.81 73 ILE A N 1
ATOM 547 C CA . ILE A 1 73 ? 3.175 -3.599 -8.577 1.00 92.81 73 ILE A CA 1
ATOM 548 C C . ILE A 1 73 ? 2.305 -4.510 -9.437 1.00 92.81 73 ILE A C 1
ATOM 550 O O . ILE A 1 73 ? 2.311 -5.721 -9.241 1.00 92.81 73 ILE A O 1
ATOM 554 N N . SER A 1 74 ? 1.542 -3.937 -10.360 1.00 91.00 74 SER A N 1
ATOM 555 C CA . SER A 1 74 ? 0.814 -4.672 -11.389 1.00 91.00 74 SER A CA 1
ATOM 556 C C . SER A 1 74 ? 1.706 -4.824 -12.611 1.00 91.00 74 SER A C 1
ATOM 558 O O . SER A 1 74 ? 2.104 -3.822 -13.203 1.00 91.00 74 SER A O 1
ATOM 560 N N . THR A 1 75 ? 1.995 -6.062 -12.992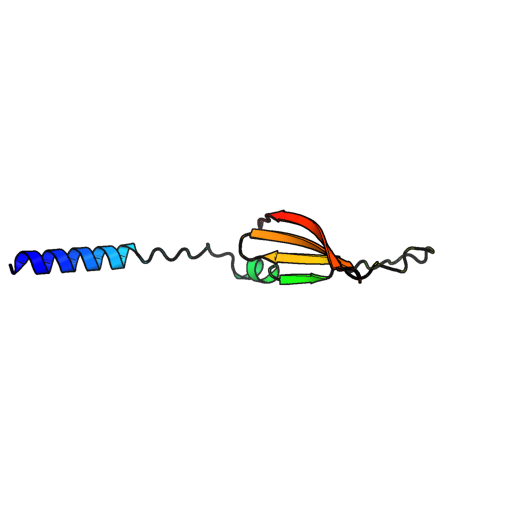 1.00 87.06 75 THR A N 1
ATOM 561 C CA . THR A 1 75 ? 2.683 -6.402 -14.241 1.00 87.06 75 THR A CA 1
ATOM 562 C C . THR A 1 75 ? 1.754 -7.218 -15.140 1.00 87.06 75 THR A C 1
ATOM 564 O O . THR A 1 75 ? 0.662 -7.611 -14.719 1.00 87.06 75 THR A O 1
ATOM 567 N N . ASP A 1 76 ? 2.191 -7.508 -16.365 1.00 87.62 76 ASP A N 1
ATOM 568 C CA . ASP A 1 76 ? 1.449 -8.374 -17.292 1.00 87.62 76 ASP A CA 1
ATOM 569 C C . ASP A 1 76 ? 1.343 -9.830 -16.797 1.00 87.62 76 ASP A C 1
ATOM 571 O O . ASP A 1 76 ? 0.437 -10.564 -17.187 1.00 87.62 76 ASP A O 1
ATOM 575 N N . GLU A 1 77 ? 2.249 -10.250 -15.913 1.00 88.81 77 GLU A N 1
ATOM 576 C CA . GLU A 1 77 ? 2.292 -11.599 -15.332 1.00 88.81 77 GLU A CA 1
ATOM 577 C C . GLU A 1 77 ? 1.443 -11.717 -14.055 1.00 88.81 77 GLU A C 1
ATOM 579 O O . GLU A 1 77 ? 1.116 -12.822 -13.618 1.00 88.81 77 GLU A O 1
ATOM 584 N N . GLY A 1 78 ? 1.072 -10.584 -13.452 1.00 89.38 78 GLY A N 1
ATOM 585 C CA . GLY A 1 78 ? 0.244 -10.524 -12.253 1.00 89.38 78 GLY A CA 1
ATOM 586 C C . GLY A 1 78 ? 0.613 -9.382 -11.308 1.00 89.38 78 GLY A C 1
ATOM 587 O O . GLY A 1 78 ? 1.533 -8.600 -11.537 1.00 89.38 78 GLY A O 1
ATOM 588 N N . ALA A 1 79 ? -0.129 -9.279 -10.206 1.00 92.19 79 ALA A N 1
ATOM 589 C CA . ALA A 1 79 ? 0.170 -8.318 -9.152 1.00 92.19 79 ALA A CA 1
ATOM 590 C C . ALA A 1 79 ? 1.159 -8.909 -8.136 1.00 92.19 79 ALA A C 1
ATOM 592 O O . ALA A 1 79 ? 0.915 -9.973 -7.566 1.00 92.19 79 ALA A O 1
ATOM 593 N N . ILE A 1 80 ? 2.246 -8.187 -7.868 1.00 94.00 80 ILE A N 1
ATOM 594 C CA . ILE A 1 80 ? 3.273 -8.553 -6.889 1.00 94.00 80 ILE A CA 1
ATOM 595 C C . ILE A 1 80 ? 3.163 -7.604 -5.697 1.00 94.00 80 ILE A C 1
ATOM 597 O O . ILE A 1 80 ? 3.382 -6.399 -5.835 1.00 94.00 80 ILE A O 1
ATOM 601 N N . ILE A 1 81 ? 2.834 -8.134 -4.517 1.00 95.50 81 ILE A N 1
ATOM 602 C CA . ILE A 1 81 ? 2.845 -7.359 -3.269 1.00 95.50 81 ILE A CA 1
ATOM 603 C C . ILE A 1 81 ? 4.297 -7.051 -2.907 1.00 95.50 81 ILE A C 1
ATOM 605 O O . ILE A 1 81 ? 5.122 -7.955 -2.797 1.00 95.50 81 ILE A O 1
ATOM 609 N N . THR A 1 82 ? 4.602 -5.771 -2.718 1.00 94.81 82 THR A N 1
ATOM 610 C CA . THR A 1 82 ? 5.944 -5.308 -2.347 1.00 94.81 82 THR A CA 1
ATOM 611 C C . THR A 1 82 ? 6.044 -4.962 -0.870 1.00 94.81 82 THR A C 1
ATOM 613 O O . THR A 1 82 ? 7.119 -5.085 -0.289 1.00 94.81 82 THR A O 1
ATOM 616 N N . VAL A 1 83 ? 4.936 -4.526 -0.260 1.00 96.44 83 VAL A N 1
ATOM 617 C CA . VAL A 1 83 ? 4.855 -4.175 1.162 1.00 96.44 83 VAL A CA 1
ATOM 618 C C . VAL A 1 83 ? 3.441 -4.435 1.667 1.00 96.44 83 VAL A C 1
ATOM 620 O O . VAL A 1 83 ? 2.475 -4.066 1.004 1.00 96.44 83 VAL A O 1
ATOM 623 N N . ASP A 1 84 ? 3.316 -4.958 2.875 1.00 96.69 84 ASP A N 1
ATOM 624 C CA . ASP A 1 84 ? 2.099 -4.947 3.678 1.00 96.69 84 ASP A CA 1
ATOM 625 C C . ASP A 1 84 ? 2.392 -4.362 5.068 1.00 96.69 84 ASP A C 1
ATOM 627 O O . ASP A 1 84 ? 3.531 -4.359 5.540 1.00 96.69 84 ASP A O 1
ATOM 631 N N . GLY A 1 85 ? 1.381 -3.789 5.718 1.00 97.44 85 GLY A N 1
ATOM 632 C CA . GLY A 1 85 ? 1.571 -3.229 7.050 1.00 97.44 85 GLY A CA 1
ATOM 633 C C . GLY A 1 85 ? 0.352 -2.521 7.613 1.00 97.44 85 GLY A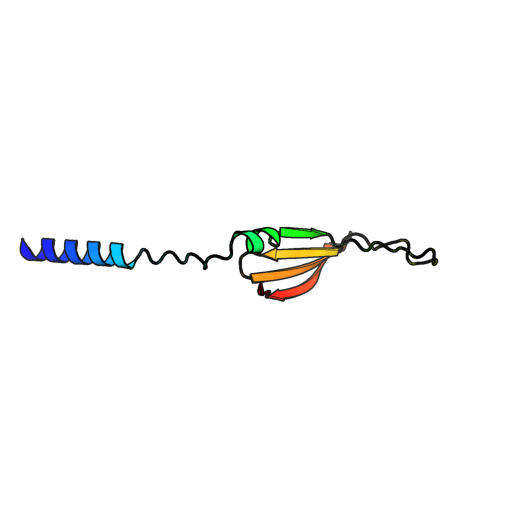 C 1
ATOM 634 O O . GLY A 1 85 ? -0.761 -2.623 7.096 1.00 97.44 85 GLY A O 1
ATOM 635 N N . THR A 1 86 ? 0.579 -1.779 8.696 1.00 96.44 86 THR A N 1
ATOM 636 C CA . THR A 1 86 ? -0.448 -0.995 9.386 1.00 96.44 86 THR A CA 1
ATOM 637 C C . THR A 1 86 ? -0.138 0.497 9.341 1.00 96.44 86 THR A C 1
ATOM 639 O O . THR A 1 86 ? 1.019 0.910 9.236 1.00 96.44 86 THR A O 1
ATOM 642 N N . TYR A 1 87 ? -1.178 1.326 9.402 1.00 90.56 87 TYR A N 1
ATOM 643 C CA . TYR A 1 87 ? -1.056 2.778 9.462 1.00 90.56 87 TYR A CA 1
ATOM 644 C C . TYR A 1 87 ? -1.820 3.345 10.657 1.00 90.56 87 TYR A C 1
ATOM 646 O O . TYR A 1 87 ? -2.805 2.781 11.134 1.00 90.56 87 TYR A O 1
ATOM 654 N N . LYS A 1 88 ? -1.364 4.507 11.123 1.00 88.94 88 LYS A N 1
ATOM 655 C CA . LYS A 1 88 ? -2.069 5.326 12.104 1.00 88.94 88 LYS A CA 1
ATOM 656 C C . LYS A 1 88 ? -2.021 6.776 11.646 1.00 88.94 88 LYS A C 1
ATOM 658 O O . LYS A 1 88 ? -0.954 7.270 11.285 1.00 88.94 88 LYS A O 1
ATOM 663 N N . LEU A 1 89 ? -3.173 7.435 11.649 1.00 82.25 89 LEU A N 1
ATOM 664 C CA . LEU A 1 89 ? -3.259 8.873 11.415 1.00 82.25 89 LEU A CA 1
ATOM 665 C C . LEU A 1 89 ? -2.715 9.602 12.651 1.00 82.25 89 LEU A C 1
ATOM 667 O O . LEU A 1 89 ? -2.948 9.162 13.778 1.00 82.25 89 LEU A O 1
ATOM 671 N N . LYS A 1 90 ? -1.917 10.646 12.429 1.00 74.00 90 LYS A N 1
ATOM 672 C CA . LYS A 1 90 ? -1.358 11.497 13.486 1.00 74.00 90 LYS A CA 1
ATOM 673 C C . LYS A 1 90 ? -2.079 12.831 13.523 1.00 74.00 90 LYS A C 1
ATOM 675 O O . LYS A 1 90 ? -2.464 13.296 12.426 1.00 74.00 90 LYS A O 1
#

Secondary structure (DSSP, 8-state):
-HHHHHHHHHHHHHHHHHS-------S-HHHHHHH-EEEE---------TTSS---S-EEEEE-TTSEEEEEEEETTEEEEEEEEE----

Foldseek 3Di:
DVVVVVVVVVVVVVCVVVVPPPPPPDDPCPVLVVVAAKDWDDDDDPDPDPPPPDDPGAWMKHDHSVQKIWIWGQDPVGIGTPDIDGHDDD

Radius of gyration: 25.51 Å; chains: 1; bounding box: 66×33×60 Å